Protein AF-A0AAN5CWW4-F1 (afdb_monomer_lite)

Secondary structure (DSSP, 8-state):
----------------PPPPHHHHHHHHHHHHHHHHHHS-----HHHHHHHHHHHHHHHHHHHHHHHHHHHHH-SS----HHHHHS---HHHHHHHHHHHHHHHHHHHHHHHHHTTT-HHHHHHHHHHHHHHHHHHHHHHHH-----S------

Foldseek 3Di:
DDDDDDDDDPPVPPPPDPDDPVNVVVVVVVVVVVVVVPDDPPDPVVLLVVLVVLLVVLVVLLVVLVVVLVVVQDDDPPPDPVCVVDPPDPVVVVVVVVCVVVVVVVVVVVCVVCCVPDSVVSSVVSVVSSVVSNVNSCCSNVPCPDDPDDDPDD

Organism: NCBI:txid1317129

pLDDT: mean 70.04, std 12.84, range [38.06, 91.94]

Structure (mmCIF, N/CA/C/O backbone):
data_AF-A0AAN5CWW4-F1
#
_entry.id   AF-A0AAN5CWW4-F1
#
loop_
_atom_site.group_PDB
_atom_site.id
_atom_site.type_symbol
_atom_site.label_atom_id
_atom_site.label_alt_id
_atom_site.label_comp_id
_atom_site.label_asym_id
_atom_site.label_entity_id
_atom_site.label_seq_id
_atom_site.pdbx_PDB_ins_code
_atom_site.Cartn_x
_atom_site.Cartn_y
_atom_site.Cartn_z
_atom_site.occupancy
_atom_site.B_iso_or_equiv
_atom_site.auth_seq_id
_atom_site.auth_comp_id
_atom_site.auth_asym_id
_atom_site.auth_atom_id
_atom_site.pdbx_PDB_model_num
ATOM 1 N N . ASN A 1 1 ? -72.629 8.471 61.616 1.00 38.06 1 ASN A N 1
ATOM 2 C CA . ASN A 1 1 ? -73.975 8.233 61.066 1.00 38.06 1 ASN A CA 1
ATOM 3 C C . ASN A 1 1 ? -74.067 8.982 59.743 1.00 38.06 1 ASN A C 1
ATOM 5 O O . ASN A 1 1 ? -74.048 10.197 59.826 1.00 38.06 1 ASN A O 1
ATOM 9 N N . ASN A 1 2 ? -74.069 8.250 58.614 1.00 42.09 2 ASN A N 1
ATOM 10 C CA . ASN A 1 2 ? -74.535 8.608 57.254 1.00 42.09 2 ASN A CA 1
ATOM 11 C C . ASN A 1 2 ? -74.120 9.965 56.622 1.00 42.09 2 ASN A C 1
ATOM 13 O O . ASN A 1 2 ? -74.175 10.998 57.260 1.00 42.09 2 ASN A O 1
ATOM 17 N N . SER A 1 3 ? -73.770 10.094 55.340 1.00 45.72 3 SER A N 1
ATOM 18 C CA . SER A 1 3 ? -74.001 9.241 54.169 1.00 45.72 3 SER A CA 1
ATOM 19 C C . SER A 1 3 ? -73.151 9.729 52.981 1.00 45.72 3 SER A C 1
ATOM 21 O O . SER A 1 3 ? -73.135 10.920 52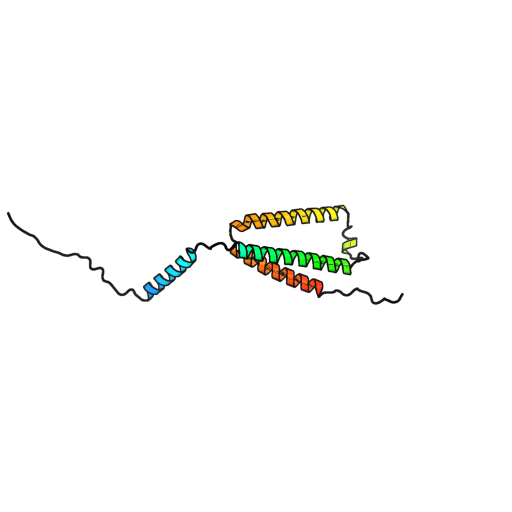.685 1.00 45.72 3 SER A O 1
ATOM 23 N N . THR A 1 4 ? -72.494 8.789 52.299 1.00 57.44 4 THR A N 1
ATOM 24 C CA . THR A 1 4 ? -72.293 8.694 50.837 1.00 57.44 4 THR A CA 1
ATOM 25 C C . THR A 1 4 ? -72.500 9.945 49.968 1.00 57.44 4 THR A C 1
ATOM 27 O O . THR A 1 4 ? -73.637 10.355 49.726 1.00 57.44 4 THR A O 1
ATOM 30 N N . ARG A 1 5 ? -71.427 10.403 49.312 1.00 47.53 5 ARG A N 1
ATOM 31 C CA . ARG A 1 5 ? -71.519 11.058 48.001 1.00 47.53 5 ARG A CA 1
ATOM 32 C C . ARG A 1 5 ? -70.638 10.283 47.015 1.00 47.53 5 ARG A C 1
ATOM 34 O O . ARG A 1 5 ? -69.418 10.306 47.122 1.00 47.53 5 ARG A O 1
ATOM 41 N N . ARG A 1 6 ? -71.313 9.504 46.164 1.00 59.34 6 ARG A N 1
ATOM 42 C CA . ARG A 1 6 ? -70.813 8.953 44.894 1.00 59.34 6 ARG A CA 1
ATOM 43 C C . ARG A 1 6 ? -70.564 10.102 43.905 1.00 59.34 6 ARG A C 1
ATOM 45 O O . ARG A 1 6 ? -71.077 11.191 44.153 1.00 59.34 6 ARG A O 1
ATOM 52 N N . ASP A 1 7 ? -69.843 9.778 42.827 1.00 48.00 7 ASP A N 1
ATOM 53 C CA . ASP A 1 7 ? -69.568 10.545 41.592 1.00 48.00 7 ASP A CA 1
ATOM 54 C C . ASP A 1 7 ? -68.091 10.984 41.523 1.00 48.00 7 ASP A C 1
ATOM 56 O O . ASP A 1 7 ? -67.628 11.732 42.373 1.00 48.00 7 ASP A O 1
ATOM 60 N N . SER A 1 8 ? -67.261 10.589 40.560 1.00 51.62 8 SER A N 1
ATOM 61 C CA . SER A 1 8 ? -67.480 9.831 39.328 1.00 51.62 8 SER A CA 1
ATOM 62 C C . SER A 1 8 ? -66.150 9.238 38.882 1.00 51.62 8 SER A C 1
ATOM 64 O O . SER A 1 8 ? -65.089 9.821 39.114 1.00 51.62 8 SER A O 1
ATOM 66 N N . ASP A 1 9 ? -66.237 8.106 38.205 1.00 48.34 9 ASP A N 1
ATOM 67 C CA . ASP A 1 9 ? -65.166 7.486 37.451 1.00 48.34 9 ASP A CA 1
ATOM 68 C C . ASP A 1 9 ? -64.523 8.494 36.484 1.00 48.34 9 ASP A C 1
ATOM 70 O O . ASP A 1 9 ? -65.125 8.925 35.506 1.00 48.34 9 ASP A O 1
ATOM 74 N N . THR A 1 10 ? -63.268 8.852 36.736 1.00 54.28 10 THR A N 1
ATOM 75 C CA . THR A 1 10 ? -62.345 9.232 35.664 1.00 54.28 10 THR A CA 1
ATOM 76 C C . THR A 1 10 ? -61.268 8.165 35.608 1.00 54.28 10 THR A C 1
ATOM 78 O O . THR A 1 10 ? -60.085 8.417 35.846 1.00 54.28 10 THR A O 1
ATOM 81 N N . VAL A 1 11 ? -61.698 6.934 35.324 1.00 50.22 11 VAL A N 1
ATOM 82 C CA . VAL A 1 11 ? -60.855 6.018 34.562 1.00 50.22 11 VAL A CA 1
ATOM 83 C C . VAL A 1 11 ? -60.670 6.737 33.235 1.00 50.22 11 VAL A C 1
ATOM 85 O O . VAL A 1 11 ? -61.580 6.787 32.417 1.00 50.22 11 VAL A O 1
ATOM 88 N N . PHE A 1 12 ? -59.549 7.447 33.109 1.00 50.78 12 PHE A N 1
ATOM 89 C CA . PHE A 1 12 ? -59.096 8.020 31.854 1.00 50.78 12 PHE A CA 1
ATOM 90 C C . PHE A 1 12 ? -58.895 6.831 30.923 1.00 50.78 12 PHE A C 1
ATOM 92 O O . PHE A 1 12 ? -57.870 6.151 30.964 1.00 50.78 12 PHE A O 1
ATOM 99 N N . GLU A 1 13 ? -59.964 6.517 30.202 1.00 55.56 13 GLU A N 1
ATOM 100 C CA . GLU A 1 13 ? -60.008 5.557 29.125 1.00 55.56 13 GLU A CA 1
ATOM 101 C C . GLU A 1 13 ? -58.991 6.074 28.116 1.00 55.56 13 GLU A C 1
ATOM 103 O O . GLU A 1 13 ? -59.219 7.064 27.420 1.00 55.56 13 GLU A O 1
ATOM 108 N N . ALA A 1 14 ? -57.789 5.499 28.165 1.00 60.25 14 ALA A N 1
ATOM 109 C CA . ALA A 1 14 ? -56.800 5.693 27.131 1.00 60.25 14 ALA A CA 1
ATOM 110 C C . ALA A 1 14 ? -57.460 5.160 25.864 1.00 60.25 14 ALA A C 1
ATOM 112 O O . ALA A 1 14 ? -57.546 3.954 25.661 1.00 60.25 14 ALA A O 1
ATOM 113 N N . GLU A 1 15 ? -58.047 6.072 25.097 1.00 58.88 15 GLU A N 1
ATOM 114 C CA . GLU A 1 15 ? -58.651 5.787 23.812 1.00 58.88 15 GLU A CA 1
ATOM 115 C C . GLU A 1 15 ? -57.561 5.117 22.971 1.00 58.88 15 GLU A C 1
ATOM 117 O O . GLU A 1 15 ? -56.602 5.776 22.559 1.00 58.88 15 GLU A O 1
ATOM 122 N N . ASP A 1 16 ? -57.678 3.796 22.787 1.00 61.47 16 ASP A N 1
ATOM 123 C CA . ASP A 1 16 ? -56.896 2.985 21.849 1.00 61.47 16 ASP A CA 1
ATOM 124 C C . ASP A 1 16 ? -57.270 3.450 20.435 1.00 61.47 16 ASP A C 1
ATOM 126 O O . ASP A 1 16 ? -57.971 2.783 19.668 1.00 61.47 16 ASP A O 1
ATOM 130 N N . ARG A 1 17 ? -56.873 4.678 20.094 1.00 67.25 17 ARG A N 1
ATOM 131 C CA . ARG A 1 17 ? -57.005 5.188 18.741 1.00 67.25 17 ARG A CA 1
ATOM 132 C C . ARG A 1 17 ? -56.034 4.391 17.879 1.00 67.25 17 ARG A C 1
ATOM 134 O O . ARG A 1 17 ? -54.855 4.315 18.235 1.00 67.25 17 ARG A O 1
ATOM 141 N N . PRO A 1 18 ? -56.492 3.808 16.757 1.00 66.25 18 PRO A N 1
ATOM 142 C CA . PRO A 1 18 ? -55.589 3.137 15.840 1.00 66.25 18 PRO A CA 1
ATOM 143 C C . PRO A 1 18 ? -54.523 4.148 15.422 1.00 66.25 18 PRO A C 1
ATOM 145 O O . PRO A 1 18 ? -54.848 5.213 14.892 1.00 66.25 18 PRO A O 1
ATOM 148 N N . LEU A 1 19 ? -53.266 3.833 15.744 1.00 69.31 19 LEU A N 1
ATOM 149 C CA . LEU A 1 19 ? -52.118 4.653 15.380 1.00 69.31 19 LEU A CA 1
ATOM 150 C C . LEU A 1 19 ? -52.175 4.897 13.872 1.00 69.31 19 LEU A C 1
ATOM 152 O O . LEU A 1 19 ? -52.377 3.955 13.101 1.00 69.31 19 LEU A O 1
ATOM 156 N N . SER A 1 20 ? -52.020 6.149 13.455 1.00 75.62 20 SER A N 1
ATOM 157 C CA . SER A 1 20 ? -52.045 6.475 12.031 1.00 75.62 20 SER A CA 1
ATOM 158 C C . SER A 1 20 ? -50.888 5.774 11.305 1.00 75.62 20 SER A C 1
ATOM 160 O O . SER A 1 20 ? -49.803 5.602 11.868 1.00 75.62 20 SER A O 1
ATOM 162 N N . ASP A 1 21 ? -51.091 5.379 10.043 1.00 77.19 21 ASP A N 1
ATOM 163 C CA . ASP A 1 21 ? -50.057 4.702 9.237 1.00 77.19 21 ASP A CA 1
ATOM 164 C C . ASP A 1 21 ? -48.741 5.503 9.183 1.00 77.19 21 ASP A C 1
ATOM 166 O O . ASP A 1 21 ? -47.648 4.940 9.086 1.00 77.19 21 ASP A O 1
ATOM 170 N N . GLU A 1 22 ? -48.838 6.827 9.306 1.00 75.69 22 GLU A N 1
ATOM 171 C CA . GLU A 1 22 ? -47.711 7.754 9.329 1.00 75.69 22 GLU A CA 1
ATOM 172 C C . GLU A 1 22 ? -46.900 7.670 10.635 1.00 75.69 22 GLU A C 1
ATOM 174 O O . GLU A 1 22 ? -45.668 7.651 10.588 1.00 75.69 22 GLU A O 1
ATOM 179 N N . GLU A 1 23 ? -47.555 7.497 11.789 1.00 74.19 23 GLU A N 1
ATOM 180 C CA . GLU A 1 23 ? -46.891 7.272 13.085 1.00 74.19 23 GLU A CA 1
ATOM 181 C C . GLU A 1 23 ? -46.242 5.885 13.169 1.00 74.19 23 GLU A C 1
ATOM 183 O O . GLU A 1 23 ? -45.148 5.742 13.725 1.00 74.19 23 GLU A O 1
ATOM 188 N N . ILE A 1 24 ? -46.867 4.866 12.571 1.00 74.88 24 ILE A N 1
ATOM 189 C CA . ILE A 1 24 ? -46.284 3.519 12.460 1.00 74.88 24 ILE A CA 1
ATOM 190 C C . ILE A 1 24 ? -45.032 3.566 11.577 1.00 74.88 24 ILE A C 1
ATOM 192 O O . ILE A 1 24 ? -44.002 2.972 11.918 1.00 74.88 24 ILE A O 1
ATOM 196 N N . TYR A 1 25 ? -45.081 4.304 10.466 1.00 73.94 25 TYR A N 1
ATOM 197 C CA . TYR A 1 25 ? -43.950 4.453 9.555 1.00 73.94 25 TYR A CA 1
ATOM 198 C C . TYR A 1 25 ? -42.788 5.234 10.189 1.00 73.94 25 TYR A C 1
ATOM 200 O O . TYR A 1 25 ? -41.637 4.790 10.119 1.00 73.94 25 TYR A O 1
ATOM 208 N N . GLU A 1 26 ? -43.067 6.355 10.858 1.00 75.00 26 GLU A N 1
ATOM 209 C CA . GLU A 1 26 ? -42.080 7.126 11.633 1.00 75.00 26 GLU A CA 1
ATOM 210 C C . GLU A 1 26 ? -41.463 6.281 12.758 1.00 75.00 26 GLU A C 1
ATOM 212 O O . GLU A 1 26 ? -40.236 6.182 12.857 1.00 75.00 26 GLU A O 1
ATOM 217 N N . GLY A 1 27 ? -42.284 5.583 13.550 1.00 71.94 27 GLY A N 1
ATOM 218 C CA . GLY A 1 27 ? -41.819 4.712 14.633 1.00 71.94 27 GLY A CA 1
ATOM 219 C C . GLY A 1 27 ? -40.923 3.574 14.135 1.00 71.94 27 GLY A C 1
ATOM 220 O O . GLY A 1 27 ? -39.856 3.316 14.706 1.00 71.94 27 GLY A O 1
ATOM 221 N N . THR A 1 28 ? -41.295 2.951 13.014 1.00 73.88 28 THR A N 1
ATOM 222 C CA . THR A 1 28 ? -40.498 1.896 12.372 1.00 73.88 28 THR A CA 1
ATOM 223 C C . THR A 1 28 ? -39.166 2.453 11.871 1.00 73.88 28 THR A C 1
ATOM 225 O O . THR A 1 28 ? -38.112 1.886 12.177 1.00 73.88 28 THR A O 1
ATOM 228 N N . ARG A 1 29 ? -39.168 3.618 11.208 1.00 70.94 29 ARG A N 1
ATOM 229 C CA . ARG A 1 29 ? -37.946 4.271 10.708 1.00 70.94 29 ARG A CA 1
ATOM 230 C C . ARG A 1 29 ? -37.002 4.667 11.847 1.00 70.94 29 ARG A C 1
ATOM 232 O O . ARG A 1 29 ? -35.795 4.428 11.767 1.00 70.94 29 ARG A O 1
ATOM 239 N N . ILE A 1 30 ? -37.532 5.230 12.933 1.00 69.75 30 ILE A N 1
ATOM 240 C CA . ILE A 1 30 ? -36.748 5.602 14.121 1.00 69.75 30 ILE A CA 1
ATOM 241 C C . ILE A 1 30 ? -36.156 4.351 14.784 1.00 69.75 30 ILE A C 1
ATOM 243 O O . ILE A 1 30 ? -34.989 4.372 15.197 1.00 69.75 30 ILE A O 1
ATOM 247 N N . SER A 1 31 ? -36.909 3.249 14.837 1.00 63.84 31 SER A N 1
ATOM 248 C CA . SER A 1 31 ? -36.425 1.977 15.380 1.00 63.84 31 SER A CA 1
ATOM 249 C C . SER A 1 31 ? -35.288 1.384 14.536 1.00 63.84 31 SER A C 1
ATOM 251 O O . SER A 1 31 ? -34.247 1.038 15.096 1.00 63.84 31 SER A O 1
ATOM 253 N N . GLU A 1 32 ? -35.390 1.387 13.203 1.00 62.00 32 GLU A N 1
ATOM 254 C CA . GLU A 1 32 ? -34.321 0.922 12.309 1.00 62.00 32 GLU A CA 1
ATOM 255 C C . GLU A 1 32 ? -33.055 1.783 12.422 1.00 62.00 32 GLU A C 1
ATOM 257 O O . GLU A 1 32 ? -31.931 1.267 12.495 1.00 62.00 32 GLU A O 1
ATOM 262 N N . ILE A 1 33 ? -33.220 3.108 12.492 1.00 61.56 33 ILE A N 1
ATOM 263 C CA . ILE A 1 33 ? -32.109 4.051 12.672 1.00 61.56 33 ILE A CA 1
ATOM 264 C C . ILE A 1 33 ? -31.423 3.829 14.030 1.00 61.56 33 ILE A C 1
ATOM 266 O O . ILE A 1 33 ? -30.196 3.957 14.138 1.00 61.56 33 ILE A O 1
ATOM 270 N N . LYS A 1 34 ? -32.183 3.488 15.076 1.00 58.38 34 LYS A N 1
ATOM 271 C CA . LYS A 1 34 ? -31.651 3.206 16.417 1.00 58.38 34 LYS A CA 1
ATOM 272 C C . LYS A 1 34 ? -30.978 1.831 16.488 1.00 58.38 34 LYS A C 1
ATOM 274 O O . LYS A 1 34 ? -29.893 1.735 17.060 1.00 58.38 34 LYS A O 1
ATOM 279 N N . VAL A 1 35 ? -31.531 0.806 15.835 1.00 60.69 35 VAL A N 1
ATOM 280 C CA . VAL A 1 35 ? -30.934 -0.540 15.707 1.00 60.69 35 VAL A CA 1
ATOM 281 C C . VAL A 1 35 ? -29.592 -0.479 14.973 1.00 60.69 35 VAL A C 1
ATOM 283 O O . VAL A 1 35 ? -28.613 -1.078 15.424 1.00 60.69 35 VAL A O 1
ATOM 286 N N . ARG A 1 36 ? -29.483 0.328 13.907 1.00 59.16 36 ARG A N 1
ATOM 287 C CA . ARG A 1 36 ? -28.198 0.576 13.224 1.00 59.16 36 ARG A CA 1
ATOM 288 C C . ARG A 1 36 ? -27.160 1.276 14.104 1.00 59.16 36 ARG A C 1
ATOM 290 O O . ARG A 1 36 ? -25.970 1.029 13.929 1.00 59.16 36 ARG A O 1
ATOM 297 N N . ARG A 1 37 ? -27.586 2.143 15.028 1.00 59.31 37 ARG A N 1
ATOM 298 C CA . ARG A 1 37 ? -26.691 2.854 15.961 1.00 59.31 37 ARG A CA 1
ATOM 299 C C . ARG A 1 37 ? -26.313 2.036 17.201 1.00 59.31 37 ARG A C 1
ATOM 301 O O . ARG A 1 37 ? -25.307 2.351 17.827 1.00 59.31 37 ARG A O 1
ATOM 308 N N . GLY A 1 38 ? -27.099 1.017 17.551 1.00 53.62 38 GLY A N 1
ATOM 309 C CA . GLY A 1 38 ? -26.961 0.250 18.792 1.00 53.62 38 GLY A CA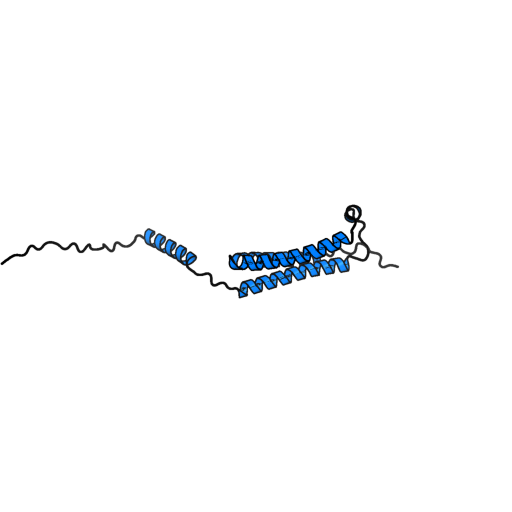 1
ATOM 310 C C . GLY A 1 38 ? -26.252 -1.099 18.677 1.00 53.62 38 GLY A C 1
ATOM 311 O O . GLY A 1 38 ? -25.966 -1.699 19.708 1.00 53.62 38 GLY A O 1
ATOM 312 N N . MET A 1 39 ? -25.949 -1.598 17.474 1.00 59.06 39 MET A N 1
ATOM 313 C CA . MET A 1 39 ? -25.184 -2.842 17.350 1.00 59.06 39 MET A CA 1
ATOM 314 C C . MET A 1 39 ? -23.702 -2.582 17.652 1.00 59.06 39 MET A C 1
ATOM 316 O O . MET A 1 39 ? -23.043 -1.892 16.866 1.00 59.06 39 MET A O 1
ATOM 320 N N . PRO A 1 40 ? -23.133 -3.137 18.743 1.00 55.81 40 PRO A N 1
ATOM 321 C CA . PRO A 1 40 ? -21.695 -3.099 18.939 1.00 55.81 40 PRO A CA 1
ATOM 322 C C . PRO A 1 40 ? -21.059 -3.829 17.758 1.00 55.81 40 PRO A C 1
ATOM 324 O O . PRO A 1 40 ? -21.271 -5.025 17.556 1.00 55.81 40 PRO A O 1
ATOM 327 N N . TYR A 1 41 ? -20.313 -3.090 16.936 1.00 57.22 41 TYR A N 1
ATOM 328 C CA . TYR A 1 41 ? -19.567 -3.661 15.825 1.00 57.22 41 TYR A CA 1
ATOM 329 C C . TYR A 1 41 ? -18.556 -4.650 16.405 1.00 57.22 41 TYR A C 1
ATOM 331 O O . TYR A 1 41 ? -17.506 -4.255 16.917 1.00 57.22 41 TYR A O 1
ATOM 339 N N . ARG A 1 42 ? -18.902 -5.942 16.379 1.00 57.34 42 ARG A N 1
ATOM 340 C CA . ARG A 1 42 ? -18.028 -7.020 16.835 1.00 57.34 42 ARG A CA 1
ATOM 341 C C . ARG A 1 42 ? -16.804 -6.983 15.937 1.00 57.34 42 ARG A C 1
ATOM 343 O O . ARG A 1 42 ? -16.871 -7.357 14.771 1.00 57.34 42 ARG A O 1
ATOM 350 N N . SER A 1 43 ? -15.709 -6.440 16.453 1.00 55.56 43 SER A N 1
ATOM 351 C CA . SER A 1 43 ? -14.506 -6.218 15.668 1.00 55.56 43 SER A CA 1
ATOM 352 C C . SER A 1 43 ? -13.980 -7.561 15.170 1.00 55.56 43 SER A C 1
ATOM 354 O O . SER A 1 43 ? -13.485 -8.377 15.944 1.00 55.56 43 SER A O 1
ATOM 356 N N . GLU A 1 44 ? -14.099 -7.805 13.873 1.00 70.12 44 GLU A N 1
ATOM 357 C CA . GLU A 1 44 ? -13.571 -9.003 13.230 1.00 70.12 44 GLU A CA 1
ATOM 358 C C . GLU A 1 44 ? -12.085 -8.789 12.921 1.00 70.12 44 GLU A C 1
ATOM 360 O O . GLU A 1 44 ? -11.699 -8.603 11.761 1.00 70.12 44 GLU A O 1
ATOM 365 N N . TRP A 1 45 ? -11.256 -8.781 13.973 1.00 70.62 45 TRP A N 1
ATOM 366 C CA . TRP A 1 45 ? -9.808 -8.548 13.878 1.00 70.62 45 TRP A CA 1
ATOM 367 C C . TRP A 1 45 ? -9.130 -9.507 12.899 1.00 70.62 45 TRP A C 1
ATOM 369 O O . TRP A 1 45 ? -8.224 -9.108 12.171 1.00 70.62 45 TRP A O 1
ATOM 379 N N . PHE A 1 46 ? -9.623 -10.743 12.809 1.00 71.44 46 PHE A N 1
ATOM 380 C CA . PHE A 1 46 ? -9.107 -11.748 11.885 1.00 71.44 46 PHE A CA 1
ATOM 381 C C . PHE A 1 46 ? -9.239 -11.329 10.414 1.00 71.44 46 PHE A C 1
ATOM 383 O O . PHE A 1 46 ? -8.294 -11.445 9.639 1.00 71.44 46 PHE A O 1
ATOM 390 N N . LYS A 1 47 ? -10.382 -10.755 10.022 1.00 71.69 47 LYS A N 1
ATOM 391 C CA . LYS A 1 47 ? -10.597 -10.318 8.634 1.00 71.69 47 LYS A CA 1
ATOM 392 C C . LYS A 1 47 ? -9.751 -9.094 8.284 1.00 71.69 47 LYS A C 1
ATOM 394 O O . LYS A 1 47 ? -9.322 -8.950 7.145 1.00 71.69 47 LYS A O 1
ATOM 399 N N . THR A 1 48 ? -9.497 -8.209 9.250 1.00 73.19 48 THR A N 1
ATOM 400 C CA . THR A 1 48 ? -8.560 -7.091 9.050 1.00 73.19 48 THR A CA 1
ATOM 401 C C . THR A 1 48 ? -7.108 -7.542 9.021 1.00 73.19 48 THR A C 1
ATOM 403 O O . THR A 1 48 ? -6.334 -6.996 8.247 1.00 73.19 48 THR A O 1
ATOM 406 N N . PHE A 1 49 ? -6.748 -8.551 9.812 1.00 77.69 49 PHE A N 1
ATOM 407 C CA . PHE A 1 49 ? -5.415 -9.142 9.800 1.00 77.69 49 PHE A CA 1
ATOM 408 C C . PHE A 1 49 ? -5.116 -9.795 8.449 1.00 77.69 49 PHE A C 1
ATOM 410 O O . PHE A 1 49 ? -4.080 -9.524 7.851 1.00 77.69 49 PHE A O 1
ATOM 417 N N . LEU A 1 50 ? -6.073 -10.553 7.908 1.00 79.38 50 LEU A N 1
ATOM 418 C CA . LEU A 1 50 ? -5.947 -11.146 6.580 1.00 79.38 50 LEU A CA 1
ATOM 419 C C . LEU A 1 50 ? -5.794 -10.080 5.478 1.00 79.38 50 LEU A C 1
ATOM 421 O O . LEU A 1 50 ? -4.940 -10.224 4.608 1.00 79.38 50 LEU A O 1
ATOM 425 N N . ALA A 1 51 ? -6.560 -8.983 5.544 1.00 77.38 51 ALA A N 1
ATOM 426 C CA . ALA A 1 51 ? -6.428 -7.860 4.607 1.00 77.38 51 ALA A CA 1
ATOM 427 C C . ALA A 1 51 ? -5.086 -7.110 4.741 1.00 77.38 51 ALA A C 1
ATOM 429 O O . ALA A 1 51 ? -4.542 -6.616 3.755 1.00 77.38 51 ALA A O 1
ATOM 430 N N . ALA A 1 52 ? -4.530 -7.028 5.950 1.00 75.75 52 ALA A N 1
ATOM 431 C CA . ALA A 1 52 ? -3.209 -6.449 6.171 1.00 75.75 52 ALA A CA 1
ATOM 432 C C . ALA A 1 52 ? -2.102 -7.349 5.599 1.00 75.75 52 ALA A C 1
ATOM 434 O O . ALA A 1 52 ? -1.188 -6.851 4.945 1.00 75.75 52 ALA A O 1
ATOM 435 N N . ILE A 1 53 ? -2.215 -8.671 5.774 1.00 81.12 53 ILE A N 1
ATOM 436 C CA . ILE A 1 53 ? -1.299 -9.640 5.158 1.00 81.12 53 ILE A CA 1
ATOM 437 C C . ILE A 1 53 ? -1.358 -9.536 3.634 1.00 81.12 53 ILE A C 1
ATOM 439 O O . ILE A 1 53 ? -0.309 -9.468 2.997 1.00 81.12 53 ILE A O 1
ATOM 443 N N . SER A 1 54 ? -2.554 -9.480 3.038 1.00 82.00 54 SER A N 1
ATOM 444 C CA . SER A 1 54 ? -2.674 -9.363 1.579 1.00 82.00 54 SER A CA 1
ATOM 445 C C . SER A 1 54 ? -2.028 -8.078 1.056 1.00 82.00 54 SER A C 1
ATOM 447 O O . SER A 1 54 ? -1.336 -8.107 0.041 1.00 82.00 54 SER A O 1
ATOM 449 N N . PHE A 1 55 ? -2.194 -6.963 1.772 1.00 82.31 55 PHE A N 1
ATOM 450 C CA . PHE A 1 55 ? -1.554 -5.698 1.418 1.00 82.31 55 PHE A CA 1
ATOM 451 C C . PHE A 1 55 ? -0.029 -5.747 1.562 1.00 82.31 55 PHE A C 1
ATOM 453 O O . PHE A 1 55 ? 0.696 -5.253 0.694 1.00 82.31 55 PHE A O 1
ATOM 460 N N . PHE A 1 56 ? 0.469 -6.374 2.630 1.00 83.88 56 PHE A N 1
ATOM 461 C CA . PHE A 1 56 ? 1.898 -6.590 2.827 1.00 83.88 56 PHE A CA 1
ATOM 462 C C . PHE A 1 56 ? 2.486 -7.422 1.682 1.00 83.88 56 PHE A C 1
ATOM 464 O O . PHE A 1 56 ? 3.483 -7.021 1.083 1.00 83.88 56 PHE A O 1
ATOM 471 N N . LEU A 1 57 ? 1.836 -8.527 1.310 1.00 84.94 57 LEU A N 1
ATOM 472 C CA . LEU A 1 57 ? 2.245 -9.355 0.173 1.00 84.94 57 LEU A CA 1
ATOM 473 C C . LEU A 1 57 ? 2.262 -8.560 -1.139 1.00 84.94 57 LEU A C 1
ATOM 475 O O . LEU A 1 57 ? 3.253 -8.621 -1.861 1.00 84.94 57 LEU A O 1
ATOM 479 N N . ALA A 1 58 ? 1.232 -7.757 -1.424 1.00 86.44 58 ALA A N 1
ATOM 480 C CA . ALA A 1 58 ? 1.200 -6.913 -2.623 1.00 86.44 58 ALA A CA 1
ATOM 481 C C . ALA A 1 58 ? 2.313 -5.850 -2.639 1.00 86.44 58 ALA A C 1
ATOM 483 O O . ALA A 1 58 ? 2.895 -5.573 -3.687 1.00 86.44 58 ALA A O 1
ATOM 484 N N . THR A 1 59 ? 2.659 -5.289 -1.479 1.00 84.38 59 THR A N 1
ATOM 485 C CA . THR A 1 59 ? 3.758 -4.318 -1.353 1.00 84.38 59 THR A CA 1
ATOM 486 C C . THR A 1 59 ? 5.119 -4.967 -1.617 1.00 84.38 59 THR A C 1
ATOM 488 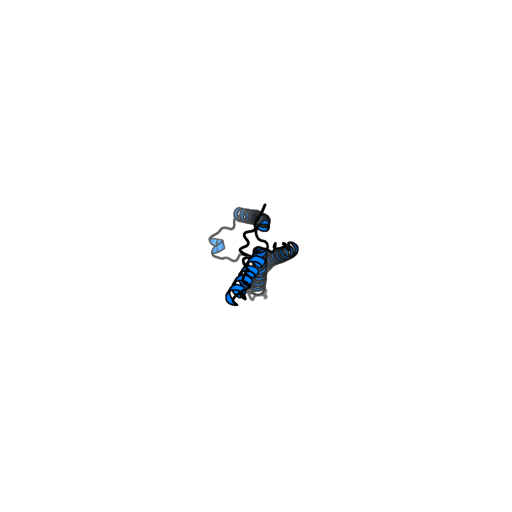O O . THR A 1 59 ? 5.954 -4.387 -2.318 1.00 84.38 59 THR A O 1
ATOM 491 N N . ASN A 1 60 ? 5.331 -6.181 -1.095 1.00 85.19 60 ASN A N 1
ATOM 492 C CA . ASN A 1 60 ? 6.533 -6.970 -1.367 1.00 85.19 60 ASN A CA 1
ATOM 493 C C . ASN A 1 60 ? 6.606 -7.372 -2.843 1.00 85.19 60 ASN A C 1
ATOM 495 O O . ASN A 1 60 ? 7.658 -7.219 -3.453 1.00 85.19 60 ASN A O 1
ATOM 499 N N . LEU A 1 61 ? 5.490 -7.801 -3.440 1.00 86.31 61 LEU A N 1
ATOM 500 C CA . LEU A 1 61 ? 5.417 -8.124 -4.866 1.00 86.31 61 LEU A CA 1
ATOM 501 C C . LEU A 1 61 ? 5.759 -6.910 -5.738 1.00 86.31 61 LEU A C 1
ATOM 503 O O . LEU A 1 61 ? 6.495 -7.041 -6.707 1.00 86.31 61 LEU A O 1
ATOM 507 N N . ASN A 1 62 ? 5.286 -5.718 -5.373 1.00 88.56 62 ASN A N 1
ATOM 508 C CA . ASN A 1 62 ? 5.638 -4.487 -6.074 1.00 88.56 62 ASN A CA 1
ATOM 509 C C . ASN A 1 62 ? 7.141 -4.155 -5.960 1.00 88.56 62 ASN A C 1
ATOM 511 O O . ASN A 1 62 ? 7.746 -3.738 -6.944 1.00 88.56 62 ASN A O 1
ATOM 515 N N . HIS A 1 63 ? 7.756 -4.346 -4.788 1.00 84.12 63 HIS A N 1
ATOM 516 C CA . HIS A 1 63 ? 9.210 -4.184 -4.631 1.00 84.12 63 HIS A CA 1
ATOM 517 C C . HIS A 1 63 ? 9.998 -5.232 -5.416 1.00 84.12 63 HIS A C 1
ATOM 519 O O . HIS A 1 63 ? 11.000 -4.895 -6.040 1.00 84.12 63 HIS A O 1
ATOM 525 N N . LEU A 1 64 ? 9.530 -6.480 -5.425 1.00 84.81 64 LEU A N 1
ATOM 526 C CA . LEU A 1 64 ? 10.124 -7.556 -6.207 1.00 84.81 64 LEU A CA 1
ATOM 527 C C . LEU A 1 64 ? 10.038 -7.257 -7.707 1.00 84.81 64 LEU A C 1
ATOM 529 O O . LEU A 1 64 ? 11.041 -7.381 -8.393 1.00 84.81 64 LEU A O 1
ATOM 533 N N . ALA A 1 65 ? 8.884 -6.811 -8.211 1.00 84.00 65 ALA A N 1
ATOM 534 C CA . ALA A 1 65 ? 8.715 -6.433 -9.615 1.00 84.00 65 ALA A CA 1
ATOM 535 C C . ALA A 1 65 ? 9.677 -5.304 -10.017 1.00 84.00 65 ALA A C 1
ATOM 537 O O . ALA A 1 65 ? 10.314 -5.382 -11.064 1.00 84.00 65 ALA A O 1
ATOM 538 N N . LEU A 1 66 ? 9.846 -4.293 -9.158 1.00 82.62 66 LEU A N 1
ATOM 539 C CA . LEU A 1 66 ? 10.854 -3.249 -9.356 1.00 82.62 66 LEU A CA 1
ATOM 540 C C . LEU A 1 66 ? 12.277 -3.816 -9.355 1.00 82.62 66 LEU A C 1
ATOM 542 O O . LEU A 1 66 ? 13.068 -3.454 -10.220 1.00 82.62 66 LEU A O 1
ATOM 546 N N . ALA A 1 67 ? 12.606 -4.705 -8.416 1.00 83.25 67 ALA A N 1
ATOM 547 C CA . ALA A 1 67 ? 13.919 -5.340 -8.350 1.00 83.25 67 ALA A CA 1
ATOM 548 C C . ALA A 1 67 ? 14.217 -6.172 -9.604 1.00 83.25 67 ALA A C 1
ATOM 550 O O . ALA A 1 67 ? 15.300 -6.043 -10.158 1.00 83.25 67 ALA A O 1
ATOM 551 N N . VAL A 1 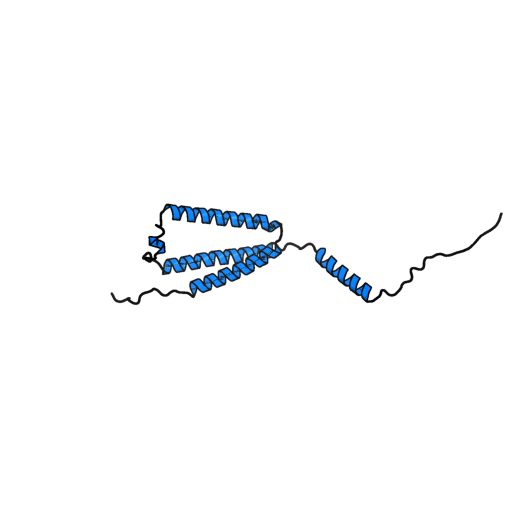68 ? 13.247 -6.950 -10.089 1.00 82.00 68 VAL A N 1
ATOM 552 C CA . VAL A 1 68 ? 13.359 -7.750 -11.318 1.00 82.00 68 VAL A CA 1
ATOM 553 C C . VAL A 1 68 ? 13.556 -6.855 -12.538 1.00 82.00 68 VAL A C 1
ATOM 555 O O . VAL A 1 68 ? 14.451 -7.109 -13.335 1.00 82.00 68 VAL A O 1
ATOM 558 N N . VAL A 1 69 ? 12.783 -5.773 -12.676 1.00 77.94 69 VAL A N 1
ATOM 559 C CA . VAL A 1 69 ? 12.982 -4.821 -13.780 1.00 77.94 69 VAL A CA 1
ATOM 560 C C . VAL A 1 69 ? 14.363 -4.176 -13.708 1.00 77.94 69 VAL A C 1
ATOM 562 O O . VAL A 1 69 ? 15.030 -4.074 -14.732 1.00 77.94 69 VAL A O 1
ATOM 565 N N . MET A 1 70 ? 14.828 -3.780 -12.522 1.00 72.94 70 MET A N 1
ATOM 566 C CA . MET A 1 70 ? 16.176 -3.228 -12.349 1.00 72.94 70 MET A CA 1
ATOM 567 C C . MET A 1 70 ? 17.285 -4.248 -12.647 1.00 72.94 70 MET A C 1
ATOM 569 O O . MET A 1 70 ? 18.315 -3.855 -13.190 1.00 72.94 70 MET A O 1
ATOM 573 N N . ASP A 1 71 ? 17.077 -5.524 -12.318 1.00 77.00 71 ASP A N 1
ATOM 574 C CA . ASP A 1 71 ? 18.021 -6.614 -12.599 1.00 77.00 71 ASP A CA 1
ATOM 575 C C . ASP A 1 71 ? 18.106 -6.903 -14.107 1.00 77.00 71 ASP A C 1
ATOM 577 O O . ASP A 1 71 ? 19.195 -7.000 -14.667 1.00 77.00 71 ASP A O 1
ATOM 581 N N . ILE A 1 72 ? 16.960 -6.913 -14.797 1.00 69.56 72 ILE A N 1
ATOM 582 C CA . ILE A 1 72 ? 16.888 -7.054 -16.261 1.00 69.56 72 ILE A CA 1
ATOM 583 C C . ILE A 1 72 ? 17.476 -5.823 -16.976 1.00 69.56 72 ILE A C 1
ATOM 585 O O . ILE A 1 72 ? 18.070 -5.951 -18.044 1.00 69.56 72 ILE A O 1
ATOM 589 N N . THR A 1 73 ? 17.326 -4.625 -16.403 1.00 63.69 73 THR A N 1
ATOM 590 C CA . THR A 1 73 ? 17.645 -3.351 -17.077 1.00 63.69 73 THR A CA 1
ATOM 591 C C . THR A 1 73 ? 19.102 -2.891 -16.902 1.00 63.69 73 THR A C 1
ATOM 593 O O . THR A 1 73 ? 19.481 -1.892 -17.508 1.00 63.69 73 THR A O 1
ATOM 596 N N . SER A 1 74 ? 19.973 -3.565 -16.136 1.00 54.41 74 SER A N 1
ATOM 597 C CA . SER A 1 74 ? 21.294 -2.982 -15.830 1.00 54.41 74 SER A CA 1
ATOM 598 C C . SER A 1 74 ? 22.517 -3.854 -16.113 1.00 54.41 74 SER A C 1
ATOM 600 O O . SER A 1 74 ? 22.767 -4.849 -15.437 1.00 54.41 74 SER A O 1
ATOM 602 N N . ARG A 1 75 ? 23.388 -3.340 -16.999 1.00 54.00 75 ARG A N 1
ATOM 603 C CA . ARG A 1 75 ? 24.851 -3.317 -16.771 1.00 54.00 75 ARG A CA 1
ATOM 604 C C . ARG A 1 75 ? 25.559 -2.002 -17.125 1.00 54.00 75 ARG A C 1
ATOM 606 O O . ARG A 1 75 ? 26.765 -1.931 -16.932 1.00 54.00 75 ARG A O 1
ATOM 613 N N . ASN A 1 76 ? 24.861 -0.945 -17.546 1.00 55.25 76 ASN A N 1
ATOM 614 C CA . ASN A 1 76 ? 25.448 0.395 -17.657 1.00 55.25 76 ASN A CA 1
ATOM 615 C C . ASN A 1 76 ? 24.425 1.459 -17.233 1.00 55.25 76 ASN A C 1
ATOM 617 O O . ASN A 1 76 ? 23.260 1.338 -17.615 1.00 55.25 76 ASN A O 1
ATOM 621 N N . PRO A 1 77 ? 24.817 2.486 -16.450 1.00 51.03 77 PRO A N 1
ATOM 622 C CA . PRO A 1 77 ? 23.930 3.604 -16.166 1.00 51.03 77 PRO A CA 1
ATOM 623 C C . PRO A 1 77 ? 23.571 4.266 -17.495 1.00 51.03 77 PRO A C 1
ATOM 625 O O . PRO A 1 77 ? 24.457 4.686 -18.240 1.00 51.03 77 PRO A O 1
ATOM 628 N N . LEU A 1 78 ? 22.277 4.341 -17.805 1.00 55.16 78 LEU A N 1
ATOM 629 C CA . LEU A 1 78 ? 21.815 5.172 -18.907 1.00 55.16 78 LEU A CA 1
ATOM 630 C C . LEU A 1 78 ? 22.322 6.601 -18.662 1.00 55.16 78 LEU A C 1
ATOM 632 O O . LEU A 1 78 ? 22.168 7.143 -17.564 1.00 55.16 78 LEU A O 1
ATOM 636 N N . SER A 1 79 ? 22.967 7.181 -19.677 1.00 55.28 79 SER A N 1
ATOM 637 C CA . SER A 1 79 ? 23.426 8.574 -19.708 1.00 55.28 79 SER A CA 1
ATOM 638 C C . SER A 1 79 ? 22.217 9.515 -19.802 1.00 55.28 79 SER A C 1
ATOM 640 O O . SER A 1 79 ? 22.026 10.215 -20.794 1.00 55.28 79 SER A O 1
ATOM 642 N N . ASP A 1 80 ? 21.376 9.510 -18.774 1.00 65.19 80 ASP A N 1
ATOM 643 C CA . ASP A 1 80 ? 20.231 10.400 -18.666 1.00 65.19 80 ASP A CA 1
ATOM 644 C C . ASP A 1 80 ? 20.656 11.742 -18.061 1.00 65.19 80 ASP A C 1
ATOM 646 O O . ASP A 1 80 ? 21.534 11.824 -17.197 1.00 65.19 80 ASP A O 1
ATOM 650 N N . ILE A 1 81 ? 19.960 12.810 -18.458 1.00 61.97 81 ILE A N 1
ATOM 651 C CA . ILE A 1 81 ? 20.087 14.170 -17.900 1.00 61.97 81 ILE A CA 1
ATOM 652 C C . ILE A 1 81 ? 19.965 14.167 -16.361 1.00 61.97 81 ILE A C 1
ATOM 654 O O . ILE A 1 81 ? 20.549 15.004 -15.674 1.00 61.97 81 ILE A O 1
ATOM 658 N N . SER A 1 82 ? 19.241 13.204 -15.786 1.00 60.25 82 SER A N 1
ATOM 659 C CA . SER A 1 82 ? 19.136 13.016 -14.335 1.00 60.25 82 SER A CA 1
ATOM 660 C C . SER A 1 82 ? 20.472 12.627 -13.687 1.00 60.25 82 SER A C 1
ATOM 662 O O . SER A 1 82 ? 20.771 13.113 -12.596 1.00 60.25 82 SER A O 1
ATOM 664 N N . HIS A 1 83 ? 21.304 11.830 -14.365 1.00 59.16 83 HIS A N 1
ATOM 665 C CA . HIS A 1 83 ? 22.629 11.426 -13.890 1.00 59.16 83 HIS A CA 1
ATOM 666 C C . HIS A 1 83 ? 23.654 12.566 -14.012 1.00 59.16 83 HIS A C 1
ATOM 668 O O . HIS A 1 83 ? 24.557 12.671 -13.182 1.00 59.16 83 HIS A O 1
ATOM 674 N N . SER A 1 84 ? 23.495 13.465 -14.997 1.00 63.16 84 SER A N 1
ATOM 675 C CA . SER A 1 84 ? 24.307 14.689 -15.086 1.00 63.16 84 SER A CA 1
ATOM 676 C C . SER A 1 84 ? 23.879 15.762 -14.078 1.00 63.16 84 SER A C 1
ATOM 678 O O . SER A 1 84 ? 24.721 16.519 -13.603 1.00 63.16 84 SER A O 1
ATOM 680 N N . MET A 1 85 ? 22.585 15.831 -13.739 1.00 63.75 85 MET A N 1
ATOM 681 C CA . MET A 1 85 ? 22.038 16.798 -12.775 1.00 63.75 85 MET A CA 1
ATOM 682 C C . MET A 1 85 ? 22.274 16.387 -11.316 1.00 63.75 85 MET A C 1
ATOM 684 O O . MET A 1 85 ? 22.566 17.237 -10.476 1.00 63.75 85 MET A O 1
ATOM 688 N N . PHE A 1 86 ? 22.172 15.094 -10.997 1.00 65.44 86 PHE A N 1
ATOM 689 C CA . PHE A 1 86 ? 22.331 14.579 -9.640 1.00 65.44 86 PHE A CA 1
ATOM 690 C C . PHE A 1 86 ? 23.454 13.549 -9.592 1.00 65.44 86 PHE A C 1
ATOM 692 O O . PHE A 1 86 ? 23.274 12.378 -9.921 1.00 65.44 86 PHE A O 1
ATOM 699 N N . LYS A 1 87 ? 24.627 13.978 -9.113 1.00 65.50 87 LYS A N 1
ATOM 700 C CA . LYS A 1 87 ? 25.743 13.072 -8.832 1.00 65.50 87 LYS A CA 1
ATOM 701 C C . LYS A 1 87 ? 25.281 12.035 -7.808 1.00 65.50 87 LYS A C 1
ATOM 703 O O . LYS A 1 87 ? 25.008 12.375 -6.656 1.00 65.50 87 LYS A O 1
ATOM 708 N N . GLN A 1 88 ? 25.203 10.772 -8.216 1.00 66.62 88 GLN A N 1
ATOM 709 C CA . GLN A 1 88 ? 24.838 9.672 -7.330 1.00 66.62 88 GLN A CA 1
ATOM 710 C C . GLN A 1 88 ? 25.966 9.453 -6.312 1.00 66.62 88 GLN A C 1
ATOM 712 O O . GLN A 1 88 ? 26.935 8.736 -6.554 1.00 66.62 88 GLN A O 1
ATOM 717 N N . THR A 1 89 ? 25.881 10.137 -5.171 1.00 71.94 89 THR A N 1
ATOM 718 C CA . THR A 1 89 ? 26.878 10.025 -4.103 1.00 71.94 89 THR A CA 1
ATOM 719 C C . THR A 1 89 ? 26.518 8.896 -3.139 1.00 71.94 89 THR A C 1
ATOM 721 O O . THR A 1 89 ? 25.347 8.612 -2.882 1.00 71.94 89 THR A O 1
ATOM 724 N N . MET A 1 90 ? 2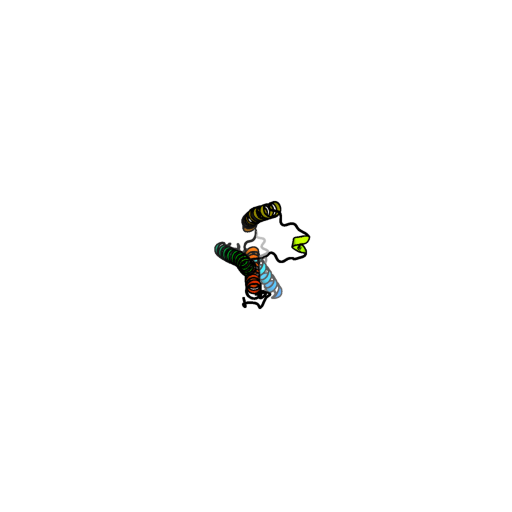7.537 8.261 -2.553 1.00 76.94 90 MET A N 1
ATOM 725 C CA . MET A 1 90 ? 27.355 7.206 -1.541 1.00 76.94 90 MET A CA 1
ATOM 726 C C . MET A 1 90 ? 26.565 7.688 -0.316 1.00 76.94 90 MET A C 1
ATOM 728 O O . MET A 1 90 ? 25.933 6.885 0.368 1.00 76.94 90 MET A O 1
ATOM 732 N N . LEU A 1 91 ? 26.571 8.998 -0.056 1.00 77.44 91 LEU A N 1
ATOM 733 C CA . LEU A 1 91 ? 25.774 9.618 0.993 1.00 77.44 91 LEU A CA 1
ATOM 734 C C . LEU A 1 91 ? 24.277 9.532 0.675 1.00 77.44 91 LEU A C 1
ATOM 736 O O . LEU A 1 91 ? 23.517 9.038 1.502 1.00 77.44 91 LEU A O 1
ATOM 740 N N . THR A 1 92 ? 23.865 9.933 -0.531 1.00 79.75 92 THR A N 1
ATOM 741 C CA . THR A 1 92 ? 22.459 9.887 -0.962 1.00 79.75 92 THR A CA 1
ATOM 742 C C . THR A 1 92 ? 21.895 8.474 -0.854 1.00 79.75 92 THR A C 1
ATOM 744 O O . THR A 1 92 ? 20.811 8.290 -0.309 1.00 79.75 92 THR A O 1
ATOM 747 N N . ARG A 1 93 ? 22.670 7.461 -1.266 1.00 77.19 93 ARG A N 1
ATOM 748 C CA . ARG A 1 93 ? 22.271 6.052 -1.135 1.00 77.19 93 ARG A CA 1
ATOM 749 C C . ARG A 1 93 ? 22.013 5.656 0.324 1.00 77.19 93 ARG A C 1
ATOM 751 O O . ARG A 1 93 ? 20.949 5.135 0.636 1.00 77.19 93 ARG A O 1
ATOM 758 N N . LYS A 1 94 ? 22.940 5.979 1.235 1.00 86.19 94 LYS A N 1
ATOM 759 C CA . LYS A 1 94 ? 22.787 5.691 2.674 1.00 86.19 94 LYS A CA 1
ATOM 760 C C . LYS A 1 94 ? 21.598 6.426 3.305 1.00 86.19 94 LYS A C 1
ATOM 762 O O . LYS A 1 94 ? 20.914 5.876 4.171 1.00 86.19 94 LYS A O 1
ATOM 767 N N . MET A 1 95 ? 21.337 7.663 2.882 1.00 87.00 95 MET A N 1
ATOM 768 C CA . MET A 1 95 ? 20.191 8.442 3.362 1.00 87.00 95 MET A CA 1
ATOM 769 C C . MET A 1 95 ? 18.869 7.820 2.902 1.00 87.00 95 MET A C 1
ATOM 771 O O . MET A 1 95 ? 17.939 7.725 3.696 1.00 87.00 95 MET A O 1
ATOM 775 N N . THR A 1 96 ? 18.795 7.326 1.665 1.00 82.81 96 THR A N 1
ATOM 776 C CA . THR A 1 96 ? 17.607 6.627 1.154 1.00 82.81 96 THR A CA 1
ATOM 777 C C . THR A 1 96 ? 17.357 5.303 1.873 1.00 82.81 96 THR A C 1
ATOM 779 O O . THR A 1 96 ? 16.219 5.037 2.266 1.00 82.81 96 THR A O 1
ATOM 782 N N . ASP A 1 97 ? 18.395 4.497 2.104 1.00 85.38 97 ASP A N 1
ATOM 783 C CA . ASP A 1 97 ? 18.251 3.208 2.796 1.00 85.38 97 ASP A CA 1
ATOM 784 C C . ASP A 1 97 ? 17.742 3.405 4.233 1.00 85.38 97 ASP A C 1
ATOM 786 O O . ASP A 1 97 ? 16.789 2.757 4.672 1.00 85.38 97 ASP A O 1
ATOM 790 N N . SER A 1 98 ? 18.320 4.372 4.951 1.00 88.31 98 SER A N 1
ATOM 791 C CA . SER A 1 98 ? 17.885 4.708 6.311 1.00 88.31 98 SER A CA 1
ATOM 792 C C . SER A 1 98 ? 16.476 5.309 6.342 1.00 88.31 98 SER A C 1
ATOM 794 O O . SER A 1 98 ? 15.650 4.872 7.144 1.00 88.31 98 SER A O 1
ATOM 796 N N . ALA A 1 99 ? 16.150 6.237 5.439 1.00 87.75 99 ALA A N 1
ATOM 797 C CA . ALA A 1 99 ? 14.809 6.816 5.338 1.00 87.75 99 ALA A CA 1
ATOM 798 C C . ALA A 1 99 ? 13.734 5.759 5.035 1.00 87.75 99 ALA A C 1
ATOM 800 O O . ALA A 1 99 ? 12.643 5.812 5.601 1.00 87.75 99 ALA A O 1
ATOM 801 N N . THR A 1 100 ? 14.044 4.767 4.198 1.00 86.25 100 THR A N 1
ATOM 802 C CA . THR A 1 100 ? 13.123 3.665 3.873 1.00 86.25 100 THR A CA 1
ATOM 803 C C . THR A 1 100 ? 12.867 2.776 5.093 1.00 86.25 100 THR A C 1
ATOM 805 O O . THR A 1 100 ? 11.727 2.388 5.372 1.00 86.25 100 THR A O 1
ATOM 808 N N . LEU A 1 101 ? 13.911 2.500 5.876 1.00 87.94 101 LEU A N 1
ATOM 809 C CA . LEU A 1 101 ? 13.814 1.691 7.088 1.00 87.94 101 LEU A CA 1
ATOM 810 C C . LEU A 1 101 ? 13.009 2.406 8.188 1.00 87.94 101 LEU A C 1
ATOM 812 O O . LEU A 1 101 ? 12.099 1.818 8.771 1.00 87.94 101 LEU A O 1
ATOM 816 N N . PHE A 1 102 ? 13.255 3.699 8.413 1.00 91.94 102 PHE A N 1
ATOM 817 C CA . PHE A 1 102 ? 12.469 4.488 9.369 1.00 91.94 102 PHE A CA 1
ATOM 818 C C . PHE A 1 102 ? 11.032 4.732 8.893 1.00 91.94 102 PHE A C 1
ATOM 820 O O . PHE A 1 102 ? 10.103 4.656 9.696 1.00 91.94 102 PHE A O 1
ATOM 827 N N . GLY A 1 103 ? 10.826 4.985 7.599 1.00 87.19 103 GLY A N 1
ATOM 828 C CA . GLY A 1 103 ? 9.502 5.223 7.023 1.00 87.19 103 GLY A CA 1
ATOM 829 C C . GLY A 1 103 ? 8.598 3.992 7.085 1.00 87.19 103 GLY A C 1
ATOM 830 O O . GLY A 1 103 ? 7.426 4.102 7.454 1.00 87.19 103 GLY A O 1
ATOM 831 N N . SER A 1 104 ? 9.140 2.805 6.795 1.00 82.12 104 SER A N 1
ATOM 832 C CA . SER A 1 104 ? 8.399 1.544 6.935 1.00 82.12 104 SER A CA 1
ATOM 833 C C . SER A 1 104 ? 8.038 1.254 8.396 1.00 82.12 104 SER A C 1
ATOM 835 O O . SER A 1 104 ? 6.886 0.922 8.687 1.00 82.12 104 SER A O 1
ATOM 837 N N . LEU A 1 105 ? 8.971 1.480 9.326 1.00 83.56 105 LEU A N 1
ATOM 838 C CA . LEU A 1 105 ? 8.732 1.314 10.758 1.00 83.56 105 LEU A CA 1
ATOM 839 C C . LEU A 1 105 ? 7.674 2.299 11.284 1.00 83.56 105 LEU A C 1
ATOM 841 O O . LEU A 1 105 ? 6.743 1.897 11.983 1.00 83.56 105 LEU A O 1
ATOM 845 N N . ALA A 1 106 ? 7.761 3.575 10.903 1.00 85.12 106 ALA A N 1
ATOM 846 C CA . ALA A 1 106 ? 6.782 4.597 11.270 1.00 85.12 106 ALA A CA 1
ATOM 847 C C . ALA A 1 106 ? 5.388 4.275 10.716 1.00 85.12 106 ALA A C 1
ATOM 849 O O . ALA A 1 106 ? 4.396 4.402 11.431 1.00 85.12 106 ALA A O 1
ATOM 850 N N . THR A 1 107 ? 5.308 3.794 9.472 1.00 80.75 107 THR A N 1
ATOM 851 C CA . THR A 1 107 ? 4.044 3.363 8.858 1.00 80.75 107 THR A CA 1
ATOM 852 C C . THR A 1 107 ? 3.438 2.185 9.622 1.00 80.75 107 THR A C 1
ATOM 854 O O . THR A 1 107 ? 2.242 2.190 9.905 1.00 80.75 107 THR A O 1
ATOM 857 N N . PHE A 1 108 ? 4.254 1.210 10.031 1.00 75.69 108 PHE A N 1
ATOM 858 C CA . PHE A 1 108 ? 3.806 0.083 10.850 1.00 75.69 108 PHE A CA 1
ATOM 859 C C . PHE A 1 108 ? 3.240 0.541 12.202 1.00 75.69 108 PHE A C 1
ATOM 861 O O . PHE A 1 108 ? 2.131 0.151 12.572 1.00 75.69 108 PHE A O 1
ATOM 868 N N . PHE A 1 109 ? 3.940 1.434 12.908 1.00 77.06 109 PHE A N 1
ATOM 869 C CA . PHE A 1 109 ? 3.445 2.008 14.163 1.00 77.06 109 PHE A CA 1
ATOM 870 C C . PHE A 1 109 ? 2.178 2.843 13.976 1.00 77.06 109 PHE A C 1
ATOM 872 O O . PHE A 1 109 ? 1.258 2.742 14.788 1.00 77.06 109 PHE A O 1
ATOM 879 N N . PHE A 1 110 ? 2.099 3.630 12.903 1.00 79.62 110 PHE A N 1
ATOM 880 C CA . PHE A 1 110 ? 0.921 4.427 12.580 1.00 79.62 110 PHE A CA 1
ATOM 881 C C . PHE A 1 110 ? -0.299 3.534 12.352 1.00 79.62 110 PHE A C 1
ATOM 883 O O . PHE A 1 110 ? -1.359 3.784 12.923 1.00 79.62 110 PHE A O 1
ATOM 890 N N . ILE A 1 111 ? -0.128 2.446 11.597 1.00 73.19 111 ILE A N 1
ATOM 891 C CA . ILE A 1 111 ? -1.154 1.419 11.402 1.00 73.19 111 ILE A CA 1
ATOM 892 C C . ILE A 1 111 ? -1.566 0.839 12.762 1.00 73.19 111 ILE A C 1
ATOM 894 O O . ILE A 1 111 ? -2.748 0.876 13.095 1.00 73.19 111 ILE A O 1
ATOM 898 N N . LEU A 1 112 ? -0.628 0.385 13.598 1.00 68.31 112 LEU A N 1
ATOM 899 C CA . LEU A 1 112 ? -0.947 -0.192 14.912 1.00 68.31 112 LEU A CA 1
ATOM 900 C C . LEU A 1 112 ? -1.709 0.772 15.840 1.00 68.31 112 LEU A C 1
ATOM 902 O O . LEU A 1 112 ? -2.678 0.362 16.484 1.00 68.31 112 LEU A O 1
ATOM 906 N N . PHE A 1 113 ? -1.322 2.049 15.888 1.00 68.06 113 PHE A N 1
ATOM 907 C CA . PHE A 1 113 ? -1.984 3.054 16.726 1.00 68.06 113 PHE A CA 1
ATOM 908 C C . PHE A 1 113 ? -3.367 3.447 16.192 1.00 68.06 113 PHE A C 1
ATOM 910 O O . PHE A 1 113 ? -4.333 3.519 16.958 1.00 68.06 113 PHE A O 1
ATOM 917 N N . PHE A 1 114 ? -3.503 3.650 14.879 1.00 63.16 114 PHE A N 1
ATOM 918 C CA . PHE A 1 114 ? -4.788 3.993 14.261 1.00 63.16 114 PHE A CA 1
ATOM 919 C C . PHE A 1 114 ? -5.758 2.800 14.183 1.00 63.16 114 PHE A C 1
ATOM 921 O O . PHE A 1 114 ? -6.973 3.000 14.073 1.00 63.16 114 PHE A O 1
ATOM 928 N N . HIS A 1 115 ? -5.269 1.561 14.319 1.00 62.41 115 HIS A N 1
ATOM 929 C CA . HIS A 1 115 ? -6.083 0.341 14.273 1.00 62.41 115 HIS A CA 1
ATOM 930 C C . HIS A 1 115 ? -7.132 0.245 15.393 1.00 62.41 115 HIS A C 1
ATOM 932 O O . HIS A 1 115 ? -8.180 -0.371 15.184 1.00 62.41 115 HIS A O 1
ATOM 938 N N . LYS A 1 116 ? -6.911 0.883 16.554 1.00 59.22 116 LYS A N 1
ATOM 939 C CA . LYS A 1 116 ? -7.875 0.857 17.670 1.00 59.22 116 LYS A CA 1
ATOM 940 C C . LYS A 1 116 ? -9.153 1.651 17.378 1.00 59.22 116 LYS A C 1
ATOM 942 O O . LYS A 1 116 ? -10.195 1.334 17.943 1.00 59.22 116 LYS A O 1
ATOM 947 N N . HIS A 1 117 ? -9.101 2.662 16.505 1.00 58.69 117 HIS A N 1
ATOM 948 C CA . HIS A 1 117 ? -10.207 3.613 16.383 1.00 58.69 117 HIS A CA 1
ATOM 949 C C . HIS A 1 117 ? -11.233 3.239 15.296 1.00 58.69 117 HIS A C 1
ATOM 951 O O . HIS A 1 117 ? -12.417 3.465 15.533 1.00 58.69 117 HIS A O 1
ATOM 957 N N . ARG A 1 118 ? -10.862 2.646 14.135 1.00 69.50 118 ARG A N 1
ATOM 958 C CA . ARG A 1 118 ? -11.823 2.293 13.044 1.00 69.50 118 ARG A CA 1
ATOM 959 C C . ARG A 1 118 ? -11.363 1.163 12.095 1.00 69.50 118 ARG A C 1
ATOM 961 O O . ARG A 1 118 ? -10.919 1.408 10.973 1.00 69.50 118 ARG A O 1
ATOM 968 N N . SER A 1 119 ? -11.589 -0.093 12.478 1.00 64.62 119 SER A N 1
ATOM 969 C CA . SER A 1 119 ? -11.211 -1.299 11.709 1.00 64.62 119 SER A CA 1
ATOM 970 C C . SER A 1 119 ? -11.973 -1.534 10.382 1.00 64.62 119 SER A C 1
ATOM 972 O O . SER A 1 119 ? -11.557 -2.347 9.558 1.00 64.62 119 SER A O 1
ATOM 974 N N . ILE A 1 120 ? -13.074 -0.823 10.117 1.00 70.81 120 ILE A N 1
ATOM 975 C CA . ILE A 1 120 ? -13.841 -0.945 8.856 1.00 70.81 120 ILE A CA 1
ATOM 976 C C . ILE A 1 120 ? -13.184 -0.168 7.714 1.00 70.81 120 ILE A C 1
ATOM 978 O O . ILE A 1 120 ? -13.089 -0.661 6.590 1.00 70.81 120 ILE A O 1
ATOM 982 N N . VAL A 1 121 ? -12.743 1.061 7.994 1.00 69.38 121 VAL A N 1
ATOM 983 C CA . VAL A 1 121 ? -12.156 1.951 6.981 1.00 69.38 121 VAL A CA 1
ATOM 984 C C . VAL A 1 121 ? -10.812 1.395 6.524 1.00 69.38 121 VAL A C 1
ATOM 986 O O . VAL A 1 121 ? -10.534 1.360 5.330 1.00 69.38 121 VAL A O 1
ATOM 989 N N . ILE A 1 122 ? -10.028 0.854 7.457 1.00 69.12 122 ILE A N 1
ATOM 990 C CA . ILE A 1 122 ? -8.717 0.284 7.152 1.00 69.12 122 ILE A CA 1
ATOM 991 C C . ILE A 1 122 ? -8.810 -0.952 6.254 1.00 69.12 122 ILE A C 1
ATOM 993 O O . ILE A 1 122 ? -7.999 -1.108 5.349 1.00 69.12 122 ILE A O 1
ATOM 997 N N . ARG A 1 123 ? -9.858 -1.776 6.415 1.00 71.44 123 ARG A N 1
ATOM 998 C CA . ARG A 1 123 ? -10.132 -2.899 5.506 1.00 71.44 123 ARG A CA 1
ATOM 999 C C . ARG A 1 123 ? -10.302 -2.400 4.071 1.00 71.44 123 ARG A C 1
ATOM 1001 O O . ARG A 1 123 ? -9.711 -2.963 3.163 1.00 71.44 123 ARG A O 1
ATOM 1008 N N . ARG A 1 124 ? -11.061 -1.316 3.872 1.00 80.12 124 ARG A N 1
ATOM 1009 C CA . ARG A 1 124 ? -11.278 -0.724 2.541 1.00 80.12 124 ARG A CA 1
ATOM 1010 C C . ARG A 1 124 ? -9.984 -0.172 1.952 1.00 80.12 124 ARG A C 1
ATOM 1012 O O . ARG A 1 124 ? -9.683 -0.460 0.801 1.00 80.12 124 ARG A O 1
ATOM 1019 N N . VAL A 1 125 ? -9.215 0.574 2.743 1.00 78.00 125 VAL A N 1
ATOM 1020 C CA . VAL A 1 125 ? -7.942 1.158 2.296 1.00 78.00 125 VAL A CA 1
ATOM 1021 C C . VAL A 1 125 ? -6.931 0.067 1.939 1.00 78.00 125 VAL A C 1
ATOM 1023 O O . VAL A 1 125 ? -6.316 0.151 0.882 1.00 78.00 125 VAL A O 1
ATOM 1026 N N . PHE A 1 126 ? -6.811 -0.992 2.745 1.00 78.75 126 PHE A N 1
ATOM 1027 C CA . PHE A 1 126 ? -5.927 -2.116 2.433 1.00 78.75 126 PHE A CA 1
ATOM 1028 C C . PHE A 1 126 ? -6.378 -2.896 1.204 1.00 78.75 126 PHE A C 1
ATOM 1030 O O . PHE A 1 126 ? -5.535 -3.237 0.381 1.00 78.75 126 PHE A O 1
ATOM 1037 N N . THR A 1 127 ? -7.676 -3.156 1.030 1.00 77.00 127 THR A N 1
ATOM 1038 C CA . THR A 1 127 ? -8.171 -3.840 -0.174 1.00 77.00 127 THR A CA 1
ATOM 1039 C C . THR A 1 127 ? -7.909 -3.009 -1.430 1.00 77.00 127 THR A C 1
ATOM 1041 O O . THR A 1 127 ? -7.357 -3.536 -2.392 1.00 77.00 127 THR A O 1
ATOM 1044 N N . ILE A 1 128 ? -8.225 -1.709 -1.409 1.00 85.62 128 ILE A N 1
ATOM 1045 C CA . ILE A 1 128 ? -7.954 -0.802 -2.536 1.00 85.62 128 ILE A CA 1
ATOM 1046 C C . ILE A 1 128 ? -6.447 -0.723 -2.800 1.00 85.62 128 ILE A C 1
ATOM 1048 O O . ILE A 1 128 ? -6.016 -0.889 -3.936 1.00 85.62 128 ILE A O 1
ATOM 1052 N N . GLY A 1 129 ? -5.638 -0.553 -1.753 1.00 84.56 129 GLY A N 1
ATOM 1053 C CA . GLY A 1 129 ? -4.183 -0.533 -1.857 1.00 84.56 129 GLY A CA 1
ATOM 1054 C C . GLY A 1 129 ? -3.625 -1.825 -2.454 1.00 84.56 129 GLY A C 1
ATOM 1055 O O . GLY A 1 129 ? -2.818 -1.767 -3.372 1.00 84.56 129 GLY A O 1
ATOM 1056 N N . THR A 1 130 ? -4.105 -2.986 -2.004 1.00 85.56 130 THR A N 1
ATOM 1057 C CA . THR A 1 130 ? -3.682 -4.303 -2.512 1.00 85.56 130 THR A CA 1
ATOM 1058 C C . THR A 1 130 ? -3.952 -4.401 -4.013 1.00 85.56 130 THR A C 1
ATOM 1060 O O . THR A 1 130 ? -3.052 -4.749 -4.771 1.00 85.56 130 THR A O 1
ATOM 1063 N N . ILE A 1 131 ? -5.160 -4.035 -4.454 1.00 87.44 131 ILE A N 1
ATOM 1064 C CA . ILE A 1 131 ? -5.545 -4.064 -5.874 1.00 87.44 131 ILE A CA 1
ATOM 1065 C C . ILE A 1 131 ? -4.673 -3.106 -6.695 1.00 87.44 131 ILE A C 1
ATOM 1067 O O . ILE A 1 131 ? -4.166 -3.494 -7.744 1.00 87.44 131 ILE A O 1
ATOM 1071 N N . LEU A 1 132 ? -4.454 -1.881 -6.208 1.00 87.44 132 LEU A N 1
ATOM 1072 C CA . LEU A 1 132 ? -3.612 -0.891 -6.883 1.00 87.44 132 LEU A CA 1
ATOM 1073 C C . LEU A 1 132 ? -2.162 -1.370 -7.027 1.00 87.44 132 LEU A C 1
ATOM 1075 O O . LEU A 1 132 ? -1.581 -1.236 -8.102 1.00 87.44 132 LEU A O 1
ATOM 1079 N N . PHE A 1 133 ? -1.582 -1.949 -5.974 1.00 86.31 133 PHE A N 1
ATOM 1080 C CA . PHE A 1 133 ? -0.213 -2.467 -6.010 1.00 86.31 133 PHE A CA 1
ATOM 1081 C C . PHE A 1 133 ? -0.074 -3.694 -6.912 1.00 86.31 133 PHE A C 1
ATOM 1083 O O . PHE A 1 133 ? 0.932 -3.805 -7.607 1.00 86.31 133 PHE A O 1
ATOM 1090 N N . ILE A 1 134 ? -1.079 -4.575 -6.959 1.00 86.31 134 ILE A N 1
ATOM 1091 C CA . ILE A 1 134 ? -1.094 -5.709 -7.893 1.00 86.31 134 ILE A CA 1
ATOM 1092 C 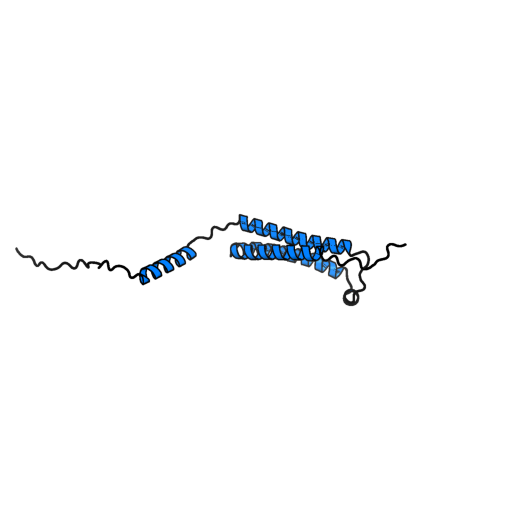C . ILE A 1 134 ? -1.186 -5.210 -9.336 1.00 86.31 134 ILE A C 1
ATOM 1094 O O . ILE A 1 134 ? -0.359 -5.598 -10.153 1.00 86.31 134 ILE A O 1
ATOM 1098 N N . MET A 1 135 ? -2.134 -4.318 -9.650 1.00 87.12 135 MET A N 1
ATOM 1099 C CA . MET A 1 135 ? -2.262 -3.739 -10.995 1.00 87.12 135 MET A CA 1
ATOM 1100 C C . MET A 1 135 ? -0.968 -3.050 -11.424 1.00 87.12 135 MET A C 1
ATOM 1102 O O . MET A 1 135 ? -0.504 -3.261 -12.537 1.00 87.12 135 MET A O 1
ATOM 1106 N N . ARG A 1 136 ? -0.340 -2.293 -10.519 1.00 86.12 136 ARG A N 1
ATOM 1107 C CA . ARG A 1 136 ? 0.958 -1.663 -10.766 1.00 86.12 136 ARG A CA 1
ATOM 1108 C C . ARG A 1 136 ? 2.061 -2.686 -11.028 1.00 86.12 136 ARG A C 1
ATOM 1110 O O . ARG A 1 136 ? 2.813 -2.502 -11.977 1.00 86.12 136 ARG A O 1
ATOM 1117 N N . ALA A 1 137 ? 2.175 -3.728 -10.206 1.00 83.88 137 ALA A N 1
ATOM 1118 C CA . ALA A 1 137 ? 3.167 -4.780 -10.406 1.00 83.88 137 ALA A CA 1
ATOM 1119 C C . ALA A 1 137 ? 2.966 -5.460 -11.767 1.00 83.88 137 ALA A C 1
ATOM 1121 O O . ALA A 1 137 ? 3.929 -5.615 -12.506 1.00 83.88 137 ALA A O 1
ATOM 1122 N N . ILE A 1 138 ? 1.715 -5.752 -12.143 1.00 83.81 138 ILE A N 1
ATOM 1123 C CA . ILE A 1 138 ? 1.366 -6.282 -13.466 1.00 83.81 138 ILE A CA 1
ATOM 1124 C C . ILE A 1 138 ? 1.778 -5.298 -14.561 1.00 83.81 138 ILE A C 1
ATOM 1126 O O . ILE A 1 138 ? 2.449 -5.708 -15.495 1.00 83.81 138 ILE A O 1
ATOM 1130 N N . THR A 1 139 ? 1.449 -4.007 -14.455 1.00 84.88 139 THR A N 1
ATOM 1131 C CA . THR A 1 139 ? 1.874 -3.006 -15.445 1.00 84.88 139 THR A CA 1
ATOM 1132 C C . THR A 1 139 ? 3.393 -2.947 -15.560 1.00 84.88 139 THR A C 1
ATOM 1134 O O . THR A 1 139 ? 3.890 -2.908 -16.673 1.00 84.88 139 THR A O 1
ATOM 1137 N N . ILE A 1 140 ? 4.139 -2.977 -14.454 1.00 81.62 140 ILE A N 1
ATOM 1138 C CA . ILE A 1 140 ? 5.610 -2.947 -14.468 1.00 81.62 140 ILE A CA 1
ATOM 1139 C C . ILE A 1 140 ? 6.182 -4.224 -15.102 1.00 81.62 140 ILE A C 1
ATOM 1141 O O . ILE A 1 140 ? 7.114 -4.138 -15.890 1.00 81.62 140 ILE A O 1
ATOM 1145 N N . SER A 1 141 ? 5.612 -5.395 -14.806 1.00 76.31 141 SER A N 1
ATOM 1146 C CA . SER A 1 141 ? 6.046 -6.671 -15.387 1.00 76.31 141 SER A CA 1
ATOM 1147 C C . SER A 1 141 ? 5.653 -6.831 -16.860 1.00 76.31 141 SER A C 1
ATOM 1149 O O . SER A 1 141 ? 6.402 -7.417 -17.630 1.00 76.31 141 SER A O 1
ATOM 1151 N N . VAL A 1 142 ? 4.480 -6.333 -17.260 1.00 76.06 142 VAL A N 1
ATOM 1152 C CA . VAL A 1 142 ? 3.970 -6.406 -18.643 1.00 76.06 142 VAL A CA 1
ATOM 1153 C C . VAL A 1 142 ? 4.612 -5.340 -19.519 1.00 76.06 142 VAL A C 1
ATOM 1155 O O . VAL A 1 142 ? 4.898 -5.597 -20.686 1.00 76.06 142 VAL A O 1
ATOM 1158 N N . THR A 1 143 ? 4.885 -4.162 -18.959 1.00 73.75 143 THR A N 1
ATOM 1159 C CA . THR A 1 143 ? 5.682 -3.122 -19.612 1.00 73.75 143 THR A CA 1
ATOM 1160 C C . THR A 1 143 ? 7.152 -3.518 -19.504 1.00 73.75 143 THR A C 1
ATOM 1162 O O . THR A 1 143 ? 7.964 -2.823 -18.898 1.00 73.75 143 THR A O 1
ATOM 1165 N N . HIS A 1 144 ? 7.500 -4.658 -20.104 1.00 56.22 144 HIS A N 1
ATOM 1166 C CA . HIS A 1 144 ? 8.838 -4.862 -20.623 1.00 56.22 144 HIS A CA 1
ATOM 1167 C C . HIS A 1 144 ? 9.071 -3.715 -21.604 1.00 56.22 144 HIS A C 1
ATOM 1169 O O . HIS A 1 144 ? 8.639 -3.778 -22.751 1.00 56.22 144 HIS A O 1
ATOM 1175 N N . ILE A 1 145 ? 9.710 -2.635 -21.151 1.00 60.47 145 ILE A N 1
ATOM 1176 C CA . ILE A 1 145 ? 10.467 -1.805 -22.079 1.00 60.47 145 ILE A CA 1
ATOM 1177 C C . ILE A 1 145 ? 11.530 -2.762 -22.613 1.00 60.47 145 ILE A C 1
ATOM 1179 O O . ILE A 1 145 ? 12.337 -3.260 -21.820 1.00 60.47 145 ILE A O 1
ATOM 1183 N N . PRO A 1 146 ? 11.445 -3.151 -23.896 1.00 51.41 146 PRO A N 1
ATOM 1184 C CA . PRO A 1 146 ? 12.373 -4.117 -24.440 1.00 51.41 146 PRO A CA 1
ATOM 1185 C C . PRO A 1 146 ? 13.796 -3.559 -24.309 1.00 51.41 146 PRO A C 1
ATOM 1187 O O . PRO A 1 146 ? 13.982 -2.336 -24.315 1.00 51.41 146 PRO A O 1
ATOM 1190 N N . PRO A 1 147 ? 14.807 -4.431 -24.171 1.00 53.09 147 PRO A N 1
ATOM 1191 C CA . PRO A 1 147 ? 16.191 -3.998 -24.276 1.00 53.09 147 PRO A CA 1
ATOM 1192 C C . PRO A 1 147 ? 16.369 -3.211 -25.580 1.00 53.09 147 PRO A C 1
ATOM 1194 O O . PRO A 1 147 ? 15.914 -3.632 -26.640 1.00 53.09 147 PRO A O 1
ATOM 1197 N N . SER A 1 148 ? 17.001 -2.041 -25.476 1.00 52.50 148 SER A N 1
ATOM 1198 C CA . SER A 1 148 ? 17.053 -1.025 -26.535 1.00 52.50 148 SER A CA 1
ATOM 1199 C C . SER A 1 148 ? 17.888 -1.408 -27.769 1.00 52.50 148 SER A C 1
ATOM 1201 O O . SER A 1 148 ? 18.082 -0.543 -28.618 1.00 52.50 148 SER A O 1
ATOM 1203 N N . TYR A 1 149 ? 18.407 -2.636 -27.889 1.00 53.25 149 TYR A N 1
ATOM 1204 C CA . TYR A 1 149 ? 19.299 -2.993 -28.995 1.00 53.25 149 TYR A CA 1
ATOM 1205 C C . TYR A 1 149 ? 19.107 -4.421 -29.515 1.00 53.25 149 TYR A C 1
ATOM 1207 O O . TYR A 1 149 ? 19.254 -5.400 -28.782 1.00 53.25 149 TYR A O 1
ATOM 1215 N N . GLU A 1 150 ? 18.836 -4.495 -30.818 1.00 51.88 150 GLU A N 1
ATOM 1216 C CA . GLU A 1 150 ? 19.303 -5.552 -31.710 1.00 51.88 150 GLU A CA 1
ATOM 1217 C C . GLU A 1 150 ? 20.812 -5.345 -31.893 1.00 51.88 150 GLU A C 1
ATOM 1219 O O . GLU A 1 150 ? 21.207 -4.325 -32.437 1.00 51.88 150 GLU A O 1
ATOM 1224 N N . ASP A 1 151 ? 21.645 -6.232 -31.353 1.00 51.59 151 ASP A N 1
ATOM 1225 C CA . ASP A 1 151 ? 22.965 -6.572 -31.914 1.00 51.59 151 ASP A CA 1
ATOM 1226 C C . ASP A 1 151 ? 23.555 -7.723 -31.093 1.00 51.59 151 ASP A C 1
ATOM 1228 O O . ASP A 1 151 ? 24.541 -7.619 -30.365 1.00 51.59 151 ASP A O 1
ATOM 1232 N N . SER A 1 152 ? 22.896 -8.874 -31.207 1.00 48.91 152 SER A N 1
ATOM 1233 C CA . SER A 1 152 ? 23.447 -10.178 -30.849 1.00 48.91 152 SER A CA 1
ATOM 1234 C C . SER A 1 152 ? 24.249 -10.776 -32.014 1.00 48.91 152 SER A C 1
ATOM 1236 O O . SER A 1 152 ? 24.106 -11.956 -32.319 1.00 48.91 152 SER A O 1
ATOM 1238 N N . GLU A 1 153 ? 25.089 -9.968 -32.664 1.00 50.50 153 GLU A N 1
ATOM 1239 C CA . GLU A 1 153 ? 26.151 -10.437 -33.561 1.00 50.50 153 GLU A CA 1
ATOM 1240 C C . GLU A 1 153 ? 27.437 -9.619 -33.356 1.00 50.50 153 GLU A C 1
ATOM 1242 O O . GLU A 1 153 ? 27.763 -8.731 -34.145 1.00 50.50 153 GLU A O 1
ATOM 1247 N N . LYS A 1 154 ? 28.183 -9.943 -32.289 1.00 40.81 154 LYS A N 1
ATOM 1248 C CA . LYS A 1 154 ? 29.618 -10.313 -32.310 1.00 40.81 154 LYS A CA 1
ATOM 1249 C C . LYS A 1 154 ? 30.206 -10.434 -30.907 1.00 40.81 154 LYS A C 1
ATOM 1251 O O . LYS A 1 154 ? 30.060 -9.486 -30.109 1.00 40.81 154 LYS A O 1
#

InterPro domains:
  IPR045221 Sphingomyelin synthase-like [PTHR21290] (36-146)

Sequence (154 aa):
NNSTRRDSDTVFEAEDRPLSDEEIYEGTRISEIKVRRGMPYRSEWFKTFLAAISFFLATNLNHLALAVVMDITSRNPLSDISHSMFKQTMLTRKMTDSATLFGSLATFFFILFFHKHRSIVIRRVFTIGTILFIMRAITISVTHIPPSYEDSEK

Radius of gyration: 34.34 Å; chains: 1; bounding box: 104×28×95 Å